Protein AF-A0A355RFW6-F1 (afdb_monomer_lite)

Radius of 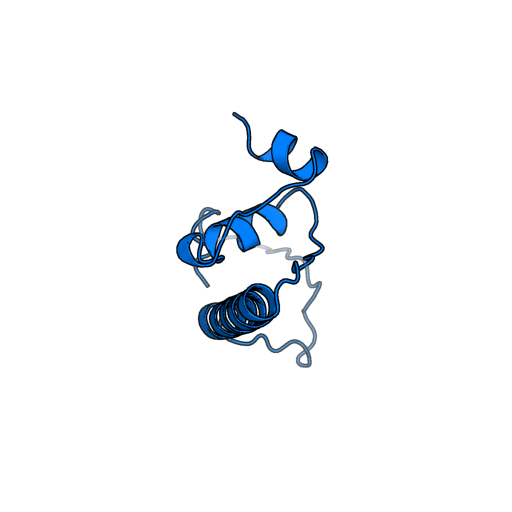gyration: 16.73 Å; chains: 1; bounding box: 34×27×54 Å

Structure (mmCIF, N/CA/C/O backbone):
data_AF-A0A355RFW6-F1
#
_entry.id   AF-A0A355RFW6-F1
#
loop_
_atom_site.group_PDB
_atom_site.id
_atom_site.type_symbol
_atom_site.label_atom_id
_atom_site.label_alt_id
_atom_site.label_comp_id
_atom_site.label_asym_id
_atom_site.label_entity_id
_atom_site.label_seq_id
_atom_site.pdbx_PDB_ins_code
_atom_site.Cartn_x
_atom_site.Cartn_y
_atom_site.Cartn_z
_atom_site.occupancy
_atom_site.B_iso_or_equiv
_atom_site.auth_seq_id
_atom_site.auth_comp_id
_atom_site.auth_asym_id
_atom_site.auth_atom_id
_atom_site.pdbx_PDB_model_num
ATOM 1 N N . GLU A 1 1 ? 3.324 -9.873 -6.135 1.00 80.94 1 GLU A N 1
ATOM 2 C CA . GLU A 1 1 ? 2.041 -10.550 -5.835 1.00 80.94 1 GLU A CA 1
ATOM 3 C C . GLU A 1 1 ? 0.903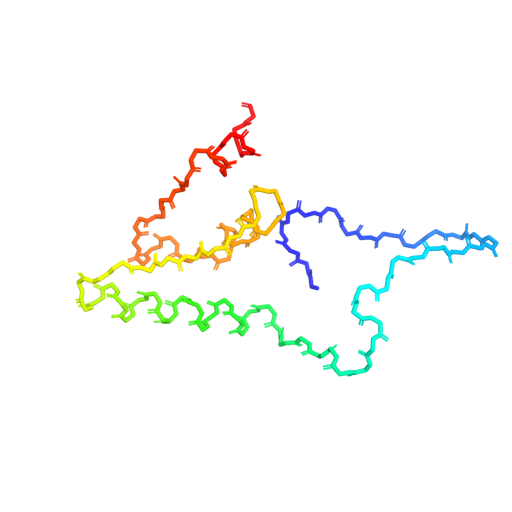 -9.728 -6.414 1.00 80.94 1 GLU A C 1
ATOM 5 O O . GLU A 1 1 ? 1.122 -8.547 -6.663 1.00 80.94 1 GL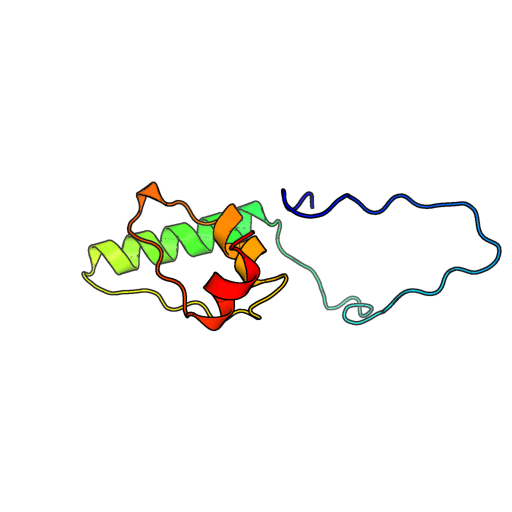U A O 1
ATOM 10 N N . ASN A 1 2 ? -0.258 -10.337 -6.670 1.00 86.00 2 ASN A N 1
ATOM 11 C CA . ASN A 1 2 ? -1.437 -9.598 -7.123 1.00 86.00 2 ASN A CA 1
ATOM 12 C C . ASN A 1 2 ? -1.829 -8.588 -6.039 1.00 86.00 2 ASN A C 1
ATOM 14 O O . ASN A 1 2 ? -2.065 -8.970 -4.892 1.00 86.00 2 ASN A O 1
ATOM 18 N N . ASP A 1 3 ? -1.842 -7.305 -6.392 1.00 83.75 3 ASP A N 1
ATOM 19 C CA . ASP A 1 3 ? -2.103 -6.244 -5.434 1.00 83.75 3 ASP A CA 1
ATOM 20 C C . ASP A 1 3 ? -3.585 -5.898 -5.251 1.00 83.75 3 ASP A C 1
ATOM 22 O O . ASP A 1 3 ? -3.911 -5.130 -4.345 1.00 83.75 3 ASP A O 1
ATOM 26 N N . GLY A 1 4 ? -4.462 -6.494 -6.066 1.00 84.69 4 GLY A N 1
ATOM 27 C CA . GLY A 1 4 ? -5.900 -6.231 -6.091 1.00 84.69 4 GLY A CA 1
ATOM 2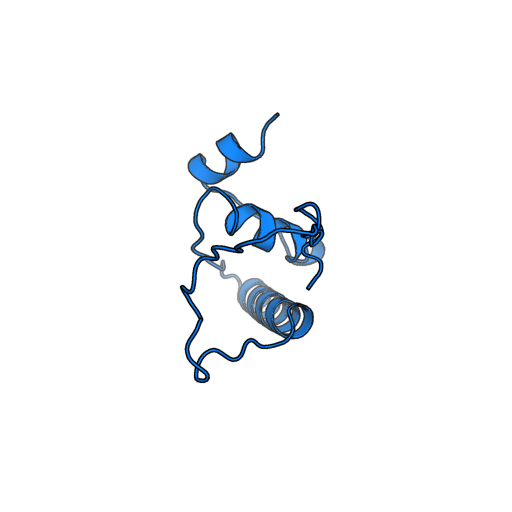8 C C . GLY A 1 4 ? -6.270 -4.869 -6.679 1.00 84.69 4 GLY A C 1
ATOM 29 O O . GLY A 1 4 ? -7.434 -4.486 -6.609 1.00 84.69 4 GLY A O 1
ATOM 30 N N . LEU A 1 5 ? -5.297 -4.137 -7.230 1.00 86.12 5 LEU A N 1
ATOM 31 C CA . LEU A 1 5 ? -5.433 -2.736 -7.628 1.00 86.12 5 LEU A CA 1
ATOM 32 C C . LEU A 1 5 ? -4.997 -2.498 -9.068 1.00 86.12 5 LEU A C 1
ATOM 34 O O . LEU A 1 5 ? -5.693 -1.830 -9.830 1.00 86.12 5 LEU A O 1
ATOM 38 N N . THR A 1 6 ? -3.835 -3.025 -9.434 1.00 87.06 6 THR A N 1
ATOM 39 C CA . THR A 1 6 ? -3.162 -2.722 -10.689 1.00 87.06 6 THR A CA 1
ATOM 40 C C . THR A 1 6 ? -3.293 -3.901 -11.640 1.00 87.06 6 THR A C 1
ATOM 42 O O . THR A 1 6 ? -3.163 -5.061 -11.243 1.00 87.06 6 THR A O 1
ATOM 45 N N . THR A 1 7 ? -3.508 -3.618 -12.925 1.00 91.25 7 THR A N 1
ATOM 46 C CA . THR A 1 7 ? -3.453 -4.654 -13.958 1.00 91.25 7 THR A CA 1
ATOM 47 C C . THR A 1 7 ? -2.071 -5.321 -13.934 1.00 91.25 7 THR A C 1
ATOM 49 O O . THR A 1 7 ? -1.062 -4.607 -13.965 1.00 91.25 7 THR A O 1
ATOM 52 N N . PRO A 1 8 ? -1.992 -6.664 -13.880 1.00 90.62 8 PRO A N 1
ATOM 53 C CA . PRO A 1 8 ? -0.718 -7.367 -13.911 1.00 90.62 8 PRO A CA 1
ATOM 54 C C . PRO A 1 8 ? 0.107 -7.010 -15.149 1.00 90.62 8 PRO A C 1
ATOM 56 O O . PRO A 1 8 ? -0.429 -6.801 -16.235 1.00 90.62 8 PRO A O 1
ATOM 59 N N . PHE A 1 9 ? 1.429 -6.975 -14.988 1.00 90.38 9 PHE A N 1
ATOM 60 C CA . PHE A 1 9 ? 2.334 -6.820 -16.120 1.00 90.38 9 PHE A CA 1
ATOM 61 C C . PHE A 1 9 ? 2.262 -8.047 -17.037 1.00 90.38 9 PHE A C 1
ATOM 63 O O . PHE A 1 9 ? 2.474 -9.176 -16.589 1.00 90.38 9 PHE A O 1
ATOM 70 N N . GLU A 1 10 ? 2.030 -7.809 -18.326 1.00 92.75 10 GLU A N 1
ATOM 71 C CA . GLU A 1 10 ? 2.035 -8.837 -19.364 1.00 92.75 10 GLU A CA 1
ATOM 72 C C . GLU A 1 10 ? 3.271 -8.670 -20.264 1.00 92.75 10 GLU A C 1
ATOM 74 O O . GLU A 1 10 ? 3.404 -7.652 -20.952 1.00 92.75 10 GLU A O 1
ATOM 79 N N . PRO A 1 11 ? 4.207 -9.637 -20.281 1.00 91.69 11 PRO A N 1
ATOM 80 C CA . PRO A 1 11 ? 5.400 -9.535 -21.108 1.00 91.69 11 PRO A CA 1
ATOM 81 C C . PRO A 1 11 ? 5.055 -9.675 -22.596 1.00 91.69 11 PRO A C 1
ATOM 83 O O . PRO A 1 11 ? 4.411 -10.636 -23.017 1.00 91.69 11 PRO A O 1
ATOM 86 N N . LEU A 1 12 ? 5.562 -8.747 -23.410 1.00 94.62 12 LEU A N 1
ATOM 87 C CA . LEU A 1 12 ? 5.428 -8.767 -24.867 1.00 94.62 12 LEU A CA 1
ATOM 88 C C . LEU A 1 12 ? 6.779 -9.008 -25.544 1.00 94.62 12 LEU A C 1
ATOM 90 O O . LEU A 1 12 ? 7.838 -8.625 -25.039 1.00 94.62 12 LEU A O 1
ATOM 94 N N . LYS A 1 13 ? 6.746 -9.617 -26.733 1.00 97.19 13 LYS A N 1
ATOM 95 C CA . LYS A 1 13 ? 7.953 -9.833 -27.536 1.00 97.19 13 LYS A CA 1
ATOM 96 C C . LYS A 1 13 ? 8.532 -8.488 -27.984 1.00 97.19 13 LYS A C 1
ATOM 98 O O . LYS A 1 13 ? 7.856 -7.705 -28.644 1.00 97.19 13 LYS A O 1
ATOM 103 N N . CYS A 1 14 ? 9.805 -8.260 -27.686 1.00 96.75 14 CYS A N 1
ATOM 104 C CA . CYS A 1 14 ? 10.543 -7.061 -28.072 1.00 96.75 14 CYS A CA 1
ATOM 105 C C . CYS A 1 14 ? 12.007 -7.403 -28.393 1.00 96.75 14 CYS A C 1
ATOM 107 O O . CYS A 1 14 ? 12.511 -8.449 -27.989 1.00 96.75 14 CYS A O 1
ATOM 109 N N . HIS A 1 15 ? 12.686 -6.532 -29.146 1.00 98.00 15 HIS A N 1
ATOM 110 C CA . HIS A 1 15 ? 14.124 -6.670 -29.420 1.00 98.00 15 HIS A CA 1
ATOM 111 C C . HIS A 1 15 ? 14.988 -6.181 -28.249 1.00 98.00 15 HIS A C 1
ATOM 113 O O . HIS A 1 15 ? 16.093 -6.674 -28.051 1.00 98.00 15 HIS A O 1
ATOM 119 N N . CYS A 1 16 ? 14.491 -5.204 -27.487 1.00 97.50 16 CYS A N 1
ATOM 120 C CA . CYS A 1 16 ? 15.153 -4.644 -26.316 1.00 97.50 16 CYS A CA 1
ATOM 121 C C . CYS A 1 16 ? 14.098 -4.323 -25.252 1.00 97.50 16 CYS A C 1
ATOM 123 O O . CYS A 1 16 ? 13.037 -3.789 -25.583 1.00 97.50 16 CYS A O 1
ATOM 125 N N . PHE A 1 17 ? 14.400 -4.649 -23.996 1.00 95.44 17 PHE A N 1
ATOM 126 C CA . PHE A 1 17 ? 13.554 -4.395 -22.835 1.00 95.44 17 PHE A CA 1
ATOM 127 C C . PHE A 1 17 ? 14.318 -3.517 -21.845 1.00 95.44 17 PHE A C 1
ATOM 129 O O . PHE A 1 17 ? 15.411 -3.875 -21.411 1.00 95.44 17 PHE A O 1
ATOM 136 N N . ILE A 1 18 ? 13.744 -2.364 -21.509 1.00 95.19 18 ILE A N 1
ATOM 137 C CA . ILE A 1 18 ? 14.298 -1.419 -20.538 1.00 95.19 18 ILE A CA 1
ATOM 138 C C . ILE A 1 18 ? 13.391 -1.462 -19.312 1.00 95.19 18 ILE A C 1
ATOM 140 O O . ILE A 1 18 ? 12.198 -1.186 -19.426 1.00 95.19 18 ILE A O 1
ATOM 144 N N . SER A 1 19 ? 13.952 -1.793 -18.152 1.00 94.69 19 SER A N 1
ATOM 145 C CA . SER A 1 19 ? 13.244 -1.771 -16.874 1.00 94.69 19 SER A CA 1
ATOM 146 C C . SER A 1 19 ? 13.930 -0.832 -15.894 1.00 94.69 19 SER A C 1
ATOM 148 O O . SER A 1 19 ? 15.136 -0.594 -15.970 1.00 94.69 19 SER A O 1
ATOM 150 N N . GLU A 1 20 ? 13.164 -0.333 -14.931 1.00 96.88 20 GLU A N 1
ATOM 151 C CA . GLU A 1 20 ? 13.756 0.239 -13.728 1.00 96.88 20 GLU A CA 1
ATOM 152 C C . GLU A 1 20 ? 14.452 -0.853 -12.891 1.00 96.88 20 GLU A C 1
ATOM 154 O O . GLU A 1 20 ? 14.253 -2.054 -13.107 1.00 96.88 20 GLU A O 1
ATOM 159 N N . CYS A 1 21 ? 15.313 -0.446 -11.961 1.00 96.50 21 CYS A N 1
ATOM 160 C CA . CYS A 1 21 ? 16.087 -1.357 -11.119 1.00 96.50 21 CYS A CA 1
ATOM 161 C C . CYS A 1 21 ? 16.203 -0.858 -9.674 1.00 96.50 21 CYS A C 1
ATOM 163 O O . CYS A 1 21 ? 17.206 -1.131 -9.010 1.00 96.50 21 CYS A O 1
ATOM 165 N N . THR A 1 22 ? 15.177 -0.160 -9.163 1.00 96.00 22 THR A N 1
ATOM 166 C CA . THR A 1 22 ? 15.169 0.412 -7.800 1.00 96.00 22 THR A CA 1
ATOM 167 C C . THR A 1 22 ? 15.576 -0.618 -6.744 1.00 96.00 22 THR A C 1
ATOM 169 O O . THR A 1 22 ? 16.290 -0.290 -5.799 1.00 96.00 22 THR A O 1
ATOM 172 N N . PHE A 1 23 ? 15.189 -1.882 -6.945 1.00 95.81 23 PHE A N 1
ATOM 173 C CA . PHE A 1 23 ? 15.512 -3.007 -6.064 1.00 95.81 23 PHE A CA 1
ATOM 174 C C . PHE A 1 23 ? 16.349 -4.103 -6.745 1.00 95.81 23 PHE A C 1
ATOM 176 O O . PHE A 1 23 ? 16.219 -5.276 -6.417 1.00 95.81 23 PHE A O 1
ATOM 183 N N . GLY A 1 24 ? 17.217 -3.747 -7.698 1.00 95.38 24 GLY A N 1
ATOM 184 C CA . GLY A 1 24 ? 17.999 -4.717 -8.481 1.00 95.38 24 GLY A CA 1
ATOM 185 C C . GLY A 1 24 ? 19.112 -5.456 -7.720 1.00 95.38 24 GLY A C 1
ATOM 186 O O . GLY A 1 24 ? 19.727 -6.363 -8.276 1.00 95.38 24 GLY A O 1
ATOM 187 N N . LEU A 1 25 ? 19.403 -5.083 -6.467 1.00 96.44 25 LEU A N 1
ATOM 188 C CA . LEU A 1 25 ? 20.428 -5.742 -5.650 1.00 96.44 25 LEU A CA 1
ATOM 189 C C . LEU A 1 25 ? 19.868 -6.988 -4.932 1.00 96.44 25 LEU A C 1
ATOM 191 O O . LEU A 1 25 ? 18.776 -6.908 -4.369 1.00 96.44 25 LEU A O 1
ATOM 195 N N . PRO A 1 26 ? 20.635 -8.096 -4.810 1.00 95.06 26 PRO A N 1
ATOM 196 C CA . PRO A 1 26 ? 20.180 -9.327 -4.141 1.00 95.06 26 PRO A CA 1
ATOM 197 C C . PRO A 1 26 ? 19.778 -9.175 -2.667 1.00 95.06 26 PRO A C 1
ATOM 199 O O . PRO A 1 26 ? 19.119 -10.053 -2.113 1.00 95.06 26 PRO A O 1
ATOM 202 N N . ALA A 1 27 ? 20.189 -8.080 -2.023 1.00 95.81 27 ALA A N 1
ATOM 203 C CA . ALA A 1 27 ? 19.835 -7.769 -0.642 1.00 95.81 27 ALA A CA 1
ATOM 204 C C . ALA A 1 27 ? 18.341 -7.439 -0.461 1.00 95.81 27 ALA A C 1
ATOM 206 O O . ALA A 1 27 ? 17.830 -7.525 0.654 1.00 95.81 27 ALA A O 1
ATOM 207 N N . PHE A 1 28 ? 17.632 -7.068 -1.531 1.00 95.44 28 PHE A N 1
ATOM 208 C CA . PHE A 1 28 ? 16.209 -6.750 -1.467 1.00 95.44 28 PHE A CA 1
ATOM 209 C C . PHE A 1 28 ? 15.363 -8.016 -1.604 1.00 95.44 28 PHE A C 1
ATOM 211 O O . PHE A 1 28 ? 14.948 -8.395 -2.697 1.00 95.44 28 PHE A O 1
ATOM 218 N N . GLN A 1 29 ? 15.095 -8.661 -0.470 1.00 93.94 29 GLN A N 1
ATOM 219 C CA . GLN A 1 29 ? 14.145 -9.768 -0.378 1.00 93.94 29 GLN A CA 1
ATOM 220 C C . GLN A 1 29 ? 12.911 -9.340 0.409 1.00 93.94 29 GLN A C 1
ATOM 222 O O . GLN A 1 29 ? 13.008 -8.909 1.558 1.00 93.94 29 GLN A O 1
ATOM 227 N N . TRP A 1 30 ? 11.747 -9.452 -0.223 1.00 93.38 30 TRP A N 1
ATOM 228 C CA . TRP A 1 30 ? 10.477 -9.034 0.357 1.00 93.38 30 TRP A CA 1
ATOM 229 C C . TRP A 1 30 ? 9.774 -10.212 1.017 1.00 93.38 30 TRP A C 1
ATOM 231 O O . TRP A 1 30 ? 9.744 -11.316 0.474 1.00 93.38 30 TRP A O 1
ATOM 241 N N . GLN A 1 31 ? 9.192 -9.962 2.188 1.00 96.50 31 GLN A N 1
ATOM 242 C CA . GLN A 1 31 ? 8.254 -10.901 2.789 1.00 96.50 31 GLN A CA 1
ATOM 243 C C . GLN A 1 31 ? 6.992 -11.001 1.922 1.00 96.50 31 GLN A C 1
ATOM 245 O O . GLN A 1 31 ? 6.631 -10.006 1.282 1.00 96.50 31 GLN A O 1
ATOM 250 N N . PRO A 1 32 ? 6.301 -12.155 1.934 1.00 95.88 32 PRO A N 1
ATOM 251 C CA . PRO A 1 32 ? 4.994 -12.278 1.311 1.00 95.88 32 PRO A CA 1
ATOM 252 C C . PRO A 1 32 ? 4.036 -11.182 1.784 1.00 95.88 32 PRO A C 1
ATOM 254 O O . PRO A 1 32 ? 4.028 -10.815 2.965 1.00 95.88 32 PRO A O 1
ATOM 257 N N . GLN A 1 33 ? 3.220 -10.654 0.877 1.00 94.56 33 GLN A N 1
ATOM 258 C CA . GLN A 1 33 ? 2.302 -9.549 1.166 1.00 94.56 33 GLN A CA 1
ATOM 259 C C . GLN A 1 33 ? 1.358 -9.860 2.330 1.00 94.56 33 GLN A C 1
ATOM 261 O O . GLN A 1 33 ? 1.137 -8.999 3.181 1.00 94.56 33 GLN A O 1
ATOM 266 N N . ASN A 1 34 ? 0.787 -11.067 2.355 1.00 94.94 34 ASN A N 1
ATOM 267 C CA . ASN A 1 34 ? -0.130 -11.494 3.411 1.00 94.94 34 ASN A CA 1
ATOM 268 C C . ASN A 1 34 ? 0.548 -11.438 4.785 1.00 94.94 34 ASN A C 1
ATOM 270 O O . ASN A 1 34 ? 0.005 -10.829 5.696 1.00 94.94 34 ASN A O 1
ATOM 274 N N . THR A 1 35 ? 1.783 -11.929 4.895 1.00 97.81 35 THR A N 1
ATOM 275 C CA . THR A 1 35 ? 2.575 -11.857 6.127 1.00 97.81 35 THR A CA 1
ATOM 276 C C . THR A 1 35 ? 2.741 -10.419 6.619 1.00 97.81 35 THR A C 1
ATOM 278 O O . THR A 1 35 ? 2.635 -10.157 7.815 1.00 97.81 35 THR A O 1
ATOM 281 N N . VAL A 1 36 ? 2.993 -9.468 5.713 1.00 97.25 36 VAL A N 1
ATOM 282 C CA . VAL A 1 36 ? 3.152 -8.051 6.076 1.00 97.25 36 VAL A CA 1
ATOM 283 C C . VAL A 1 36 ? 1.831 -7.451 6.565 1.00 97.25 36 VAL A C 1
ATOM 285 O O . VAL A 1 36 ? 1.818 -6.767 7.587 1.00 97.25 36 VAL A O 1
ATOM 288 N N . PHE A 1 37 ? 0.715 -7.711 5.879 1.00 97.31 37 PHE A N 1
ATOM 289 C CA . PHE A 1 37 ? -0.589 -7.188 6.300 1.00 97.31 37 PHE A CA 1
ATOM 290 C C . PHE A 1 37 ? -1.105 -7.837 7.582 1.00 97.31 37 PHE A C 1
ATOM 292 O O . PHE A 1 37 ? -1.646 -7.125 8.424 1.00 97.31 37 PHE A O 1
ATOM 299 N N . ASP A 1 38 ? -0.864 -9.130 7.792 1.00 98.31 38 ASP A N 1
ATOM 300 C CA . ASP A 1 38 ? -1.191 -9.810 9.047 1.00 98.31 38 ASP A CA 1
ATOM 301 C C . ASP A 1 38 ? -0.460 -9.152 10.226 1.00 98.31 38 ASP A C 1
ATOM 303 O O . ASP A 1 38 ? -1.059 -8.885 11.267 1.00 98.31 38 ASP A O 1
ATOM 307 N N . GLN A 1 39 ? 0.819 -8.800 10.048 1.00 98.50 39 GLN A N 1
ATOM 308 C CA . GLN A 1 39 ? 1.596 -8.080 11.062 1.00 98.50 39 GLN A CA 1
ATOM 309 C C . GLN A 1 39 ? 1.070 -6.661 11.310 1.00 98.50 39 GLN A C 1
ATOM 311 O O . GLN A 1 39 ? 0.953 -6.249 12.466 1.00 98.50 39 GLN A O 1
ATOM 316 N N . ILE A 1 40 ? 0.733 -5.915 10.251 1.00 98.31 40 ILE A N 1
ATOM 317 C CA . ILE A 1 40 ? 0.164 -4.562 10.369 1.00 98.31 40 ILE A CA 1
ATOM 318 C C . ILE A 1 40 ? -1.183 -4.606 11.100 1.00 98.31 40 ILE A C 1
ATOM 320 O O . ILE A 1 40 ? -1.392 -3.832 12.034 1.00 98.31 40 ILE A O 1
ATOM 324 N N . ASN A 1 41 ? -2.077 -5.516 10.710 1.00 98.50 41 ASN A N 1
ATOM 325 C CA . ASN A 1 41 ? -3.410 -5.650 11.294 1.00 98.50 41 ASN A CA 1
ATOM 326 C C . ASN A 1 41 ? -3.337 -6.135 12.749 1.00 98.50 41 ASN A C 1
ATOM 328 O O . ASN A 1 41 ? -4.031 -5.591 13.606 1.00 98.50 41 ASN A O 1
ATOM 332 N N . ALA A 1 42 ? -2.439 -7.072 13.074 1.00 98.62 42 ALA A N 1
ATOM 333 C CA . ALA A 1 42 ? -2.201 -7.485 14.457 1.00 98.62 42 ALA A CA 1
ATOM 334 C C . ALA A 1 42 ? -1.694 -6.319 15.322 1.00 98.62 42 ALA A C 1
ATOM 336 O O . ALA A 1 42 ? -2.212 -6.077 16.414 1.00 98.62 42 ALA A O 1
ATOM 337 N N . TRP A 1 43 ? -0.722 -5.551 14.821 1.00 98.56 43 TRP A N 1
ATOM 338 C CA . TRP A 1 43 ? -0.226 -4.356 15.505 1.00 98.56 43 TRP A CA 1
ATOM 339 C C . TRP A 1 43 ? -1.325 -3.303 15.707 1.00 98.56 43 TRP A C 1
ATOM 341 O O . TRP A 1 43 ? -1.429 -2.717 16.792 1.00 98.56 43 TRP A O 1
ATOM 351 N N . TRP A 1 44 ? -2.169 -3.083 14.697 1.00 98.56 44 TRP A N 1
ATOM 352 C CA . TRP A 1 44 ? -3.285 -2.148 14.788 1.00 98.56 44 TRP A CA 1
ATOM 353 C C . TRP A 1 44 ? -4.324 -2.595 15.816 1.00 98.56 44 TRP A C 1
ATOM 355 O O . TRP A 1 44 ? -4.710 -1.794 16.669 1.00 98.56 44 TRP A O 1
ATOM 365 N N . ALA A 1 45 ? -4.706 -3.873 15.816 1.00 98.44 45 ALA A N 1
ATOM 366 C CA . ALA A 1 45 ? -5.660 -4.422 16.774 1.00 98.44 45 ALA A CA 1
ATOM 367 C C . ALA A 1 45 ? -5.186 -4.264 18.228 1.00 98.44 45 ALA A C 1
ATOM 369 O O . ALA A 1 45 ? -5.954 -3.824 19.084 1.00 98.44 45 ALA A O 1
ATOM 370 N N . GLU A 1 46 ? -3.916 -4.558 18.519 1.00 98.56 46 GLU A N 1
ATOM 371 C CA . GLU A 1 46 ? -3.362 -4.374 19.868 1.00 98.56 46 GLU A CA 1
ATOM 372 C C . GLU A 1 46 ? -3.275 -2.895 20.267 1.00 98.56 46 GLU A C 1
ATOM 374 O O . GLU A 1 46 ? -3.576 -2.523 21.404 1.00 98.56 46 GLU A O 1
ATOM 379 N N . THR A 1 47 ? -2.940 -2.019 19.319 1.00 98.25 47 THR A N 1
ATOM 380 C CA . THR A 1 47 ? -2.904 -0.570 19.559 1.00 98.25 47 THR A CA 1
ATOM 381 C C . THR A 1 47 ? -4.303 -0.019 19.852 1.00 98.25 47 THR A C 1
ATOM 383 O O . THR A 1 47 ? -4.467 0.774 20.785 1.00 98.25 47 THR A O 1
ATOM 386 N N . ALA A 1 48 ? -5.318 -0.489 19.123 1.00 97.12 48 ALA A N 1
ATOM 387 C CA . ALA A 1 48 ? -6.715 -0.128 19.339 1.00 97.12 48 ALA A CA 1
ATOM 388 C C . ALA A 1 48 ? -7.225 -0.607 20.710 1.00 97.12 48 ALA A C 1
ATOM 390 O O . ALA A 1 48 ? -7.833 0.177 21.440 1.00 97.12 48 ALA A O 1
ATOM 391 N N . LYS A 1 49 ? -6.905 -1.846 21.121 1.00 97.56 49 LYS A N 1
ATOM 392 C CA . LYS A 1 49 ? -7.216 -2.367 22.472 1.00 97.56 49 LYS A CA 1
ATOM 393 C C . LYS A 1 49 ? -6.593 -1.523 23.584 1.00 97.56 49 LYS A C 1
ATOM 395 O O . LYS A 1 49 ? -7.189 -1.371 24.647 1.00 97.56 49 LYS A O 1
ATOM 400 N N . ALA A 1 50 ? -5.419 -0.944 23.338 1.00 98.00 50 ALA A N 1
ATOM 401 C CA . ALA A 1 50 ? -4.750 -0.032 24.262 1.00 98.00 50 ALA A CA 1
ATOM 402 C C . ALA A 1 50 ? -5.311 1.408 24.241 1.00 98.00 50 ALA A C 1
ATOM 404 O O . ALA A 1 50 ? -4.739 2.288 24.889 1.00 98.00 50 ALA A O 1
ATOM 405 N N . GLY A 1 51 ? -6.391 1.674 23.495 1.00 97.19 51 GLY A N 1
ATOM 406 C CA . GLY A 1 51 ? -7.011 2.998 23.382 1.00 97.19 51 GLY A CA 1
ATOM 407 C C . GLY A 1 51 ? -6.172 4.008 22.595 1.00 97.19 51 GLY A C 1
ATOM 408 O O . GLY A 1 51 ? -6.274 5.211 22.834 1.00 97.19 51 GLY A O 1
ATOM 409 N N . LYS A 1 52 ? -5.303 3.535 21.693 1.00 97.38 52 LYS A N 1
ATOM 410 C CA . LYS A 1 52 ? -4.392 4.364 20.892 1.00 97.38 52 LYS A CA 1
ATOM 411 C C . LYS A 1 52 ? -4.708 4.259 19.400 1.00 97.38 52 LYS A C 1
ATOM 413 O O . LYS A 1 52 ? -5.387 3.342 18.950 1.00 97.38 52 LYS A O 1
ATOM 418 N N . CYS A 1 53 ? -4.173 5.205 18.631 1.00 95.56 53 CYS A N 1
ATOM 419 C CA . CYS A 1 53 ? -4.277 5.241 17.175 1.00 95.56 53 CYS A CA 1
ATOM 420 C C . CYS A 1 53 ? -2.940 4.855 16.520 1.00 95.56 53 CYS A C 1
ATOM 422 O O . CYS A 1 53 ? -1.874 5.226 17.018 1.00 95.56 53 CYS A O 1
ATOM 424 N N . CYS A 1 54 ? -3.007 4.142 15.395 1.00 97.38 54 CYS A N 1
ATOM 425 C CA . CYS A 1 54 ? -1.869 3.869 14.521 1.00 97.38 54 CYS A CA 1
ATOM 426 C C . CYS A 1 54 ? -1.740 4.958 13.453 1.00 97.38 54 CYS A C 1
ATOM 428 O O . CYS A 1 54 ? -2.737 5.410 12.896 1.00 97.38 54 CYS A O 1
ATOM 430 N N . LEU A 1 55 ? -0.505 5.325 13.109 1.00 96.75 55 LEU A N 1
ATOM 431 C CA . LEU A 1 55 ? -0.220 6.215 11.986 1.00 96.75 55 LEU A CA 1
ATOM 432 C C . LEU A 1 55 ? 0.661 5.488 10.968 1.00 96.75 55 LEU A C 1
ATOM 434 O O . LEU A 1 55 ? 1.771 5.072 11.296 1.00 96.75 55 LEU A O 1
ATOM 438 N N . LEU A 1 56 ? 0.173 5.358 9.735 1.00 96.38 56 LEU A N 1
ATOM 439 C CA . LEU A 1 56 ? 0.919 4.808 8.604 1.00 96.38 56 LEU A CA 1
ATOM 440 C C . LEU A 1 56 ? 1.232 5.923 7.602 1.00 96.38 56 LEU A C 1
ATOM 442 O O . LEU A 1 56 ? 0.339 6.634 7.148 1.00 96.38 56 LEU A O 1
ATOM 446 N N . GLY A 1 57 ? 2.510 6.065 7.252 1.00 95.75 57 GLY A N 1
ATOM 447 C CA . GLY A 1 57 ? 2.963 6.993 6.218 1.00 95.75 57 GLY A CA 1
ATOM 448 C C . GLY A 1 57 ? 3.036 6.313 4.852 1.00 95.75 57 GLY A C 1
ATOM 449 O O . GLY A 1 57 ? 3.686 5.278 4.707 1.00 95.75 57 GLY A O 1
ATOM 450 N N . ALA A 1 58 ? 2.413 6.911 3.838 1.00 94.88 58 ALA A N 1
ATOM 451 C CA . ALA A 1 58 ? 2.454 6.430 2.460 1.00 94.88 58 ALA A CA 1
ATOM 452 C C . ALA A 1 58 ? 2.406 7.593 1.462 1.00 94.88 58 ALA A C 1
ATOM 454 O O . ALA A 1 58 ? 1.892 8.668 1.767 1.00 94.88 58 ALA A O 1
ATOM 455 N N . TYR A 1 59 ? 2.918 7.362 0.251 1.00 92.81 59 TYR A N 1
ATOM 456 C CA . TYR A 1 59 ? 2.661 8.262 -0.872 1.00 92.81 59 TYR A CA 1
ATOM 457 C C . TYR A 1 59 ? 1.167 8.238 -1.215 1.00 92.81 59 TYR A C 1
ATOM 459 O O . TYR A 1 59 ? 0.563 7.164 -1.212 1.00 92.81 59 TYR A O 1
ATOM 467 N N . GLY A 1 60 ? 0.596 9.408 -1.530 1.00 90.38 60 GLY A N 1
ATOM 468 C CA . GLY A 1 60 ? -0.842 9.561 -1.804 1.00 90.38 60 GLY A CA 1
ATOM 469 C C . GLY A 1 60 ? -1.350 8.750 -3.005 1.00 90.38 60 GLY A C 1
ATOM 470 O O . GLY A 1 60 ? -2.518 8.374 -3.033 1.00 90.38 60 GLY A O 1
ATOM 471 N N . LEU A 1 61 ? -0.457 8.415 -3.945 1.00 89.38 61 LEU A N 1
ATOM 472 C CA . LEU A 1 61 ? -0.716 7.511 -5.064 1.00 89.38 61 LEU A CA 1
ATOM 473 C C . LEU A 1 61 ? 0.163 6.252 -4.964 1.00 89.38 61 LEU A C 1
ATOM 475 O O . LEU A 1 61 ? 1.352 6.318 -4.639 1.00 89.38 61 LEU A O 1
ATOM 479 N N . GLY A 1 62 ? -0.427 5.095 -5.255 1.00 90.62 62 GLY A N 1
ATOM 480 C CA . GLY A 1 62 ? 0.202 3.777 -5.218 1.00 90.62 62 GLY A CA 1
ATOM 481 C C . GLY A 1 62 ? 0.184 3.157 -3.821 1.00 90.62 62 GLY A C 1
ATOM 482 O O 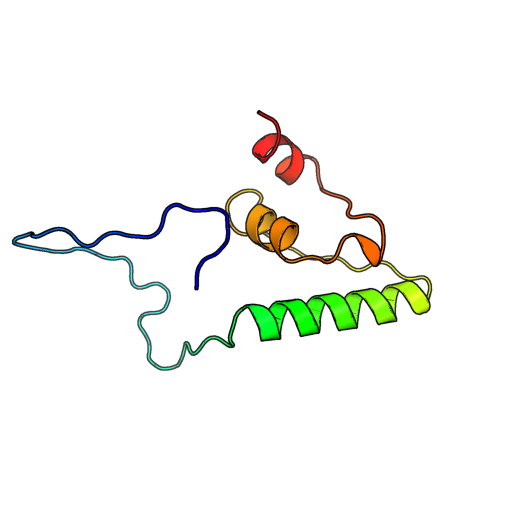. GLY A 1 62 ? -0.602 2.251 -3.544 1.00 90.62 62 GLY A O 1
ATOM 483 N N . LYS A 1 63 ? 1.058 3.626 -2.916 1.00 92.62 63 LYS A N 1
ATOM 484 C CA . LYS A 1 63 ? 1.220 3.001 -1.586 1.00 92.62 63 LYS A CA 1
ATOM 485 C C . LYS A 1 63 ? -0.009 3.171 -0.691 1.00 92.62 63 LYS A C 1
ATOM 487 O O . LYS A 1 63 ? -0.315 2.260 0.071 1.00 92.62 63 LYS A O 1
ATOM 492 N N . ALA A 1 64 ? -0.702 4.307 -0.765 1.00 94.31 64 ALA A N 1
ATOM 493 C CA . ALA A 1 64 ? -1.894 4.531 0.046 1.00 94.31 64 ALA A CA 1
ATOM 494 C C . ALA A 1 64 ? -3.037 3.577 -0.338 1.00 94.31 64 ALA A C 1
ATOM 496 O O . ALA A 1 64 ? -3.578 2.903 0.532 1.00 94.31 64 ALA A O 1
ATOM 497 N N . GLN A 1 65 ? -3.339 3.445 -1.632 1.00 92.81 65 GLN A N 1
ATOM 498 C CA . GLN A 1 65 ? -4.337 2.506 -2.163 1.00 92.81 65 GLN A CA 1
ATOM 499 C C . GLN A 1 65 ? -3.994 1.077 -1.751 1.00 92.81 65 GLN A C 1
ATOM 501 O O . GLN A 1 65 ? -4.844 0.328 -1.275 1.00 92.81 65 GLN A O 1
ATOM 506 N N . ARG A 1 66 ? -2.707 0.731 -1.854 1.00 93.75 66 ARG A N 1
ATOM 507 C CA . ARG A 1 66 ? -2.198 -0.574 -1.453 1.00 93.75 66 ARG A CA 1
ATOM 508 C C . ARG A 1 66 ? -2.486 -0.902 0.007 1.00 93.75 66 ARG A C 1
ATOM 510 O O . ARG A 1 66 ? -2.900 -2.020 0.291 1.00 93.75 66 ARG A O 1
ATOM 517 N N . LEU A 1 67 ? -2.270 0.056 0.910 1.00 94.62 67 LEU A N 1
ATOM 518 C CA . LEU A 1 67 ? -2.615 -0.100 2.321 1.00 94.62 67 LEU A CA 1
ATOM 519 C C . LEU A 1 67 ? -4.127 -0.249 2.505 1.00 94.62 67 LEU A C 1
ATOM 521 O O . LEU A 1 67 ? -4.553 -1.179 3.178 1.00 94.62 67 LEU A O 1
ATOM 525 N N . LEU A 1 68 ? -4.929 0.611 1.871 1.00 93.44 68 LEU A N 1
ATOM 526 C CA . LEU A 1 68 ? -6.391 0.577 1.984 1.00 93.44 68 LEU A CA 1
ATOM 527 C C . LEU A 1 68 ? -6.988 -0.780 1.578 1.00 93.44 68 LEU A C 1
ATOM 529 O O . LEU A 1 68 ? -7.926 -1.235 2.222 1.00 93.44 68 LEU A O 1
ATOM 533 N N . CYS A 1 69 ? -6.425 -1.458 0.574 1.00 92.38 69 CYS A N 1
ATOM 534 C CA . CYS A 1 69 ? -6.880 -2.793 0.169 1.00 92.38 69 CYS A CA 1
ATOM 535 C C . CYS A 1 69 ? -6.482 -3.932 1.118 1.00 92.38 69 CYS A C 1
ATOM 537 O O . CYS A 1 69 ? -7.093 -4.994 1.053 1.00 92.38 69 CYS A O 1
ATOM 539 N N . GLY A 1 70 ? -5.442 -3.761 1.939 1.00 93.94 70 GLY A N 1
ATOM 540 C CA . GLY A 1 70 ? -4.937 -4.820 2.822 1.00 93.94 70 GLY A CA 1
ATOM 541 C C . GLY A 1 70 ? -5.253 -4.630 4.309 1.00 93.94 70 GLY A C 1
ATOM 542 O O . GLY A 1 70 ? -5.031 -5.548 5.099 1.00 93.94 70 GLY A O 1
ATOM 543 N N . LEU A 1 71 ? -5.749 -3.456 4.707 1.00 95.75 71 LEU A N 1
ATOM 544 C CA . LEU A 1 71 ? -6.184 -3.195 6.078 1.00 95.75 71 LEU A CA 1
ATOM 545 C C . LEU A 1 71 ? -7.546 -3.841 6.358 1.00 95.75 71 LEU A C 1
ATOM 547 O O . LEU A 1 71 ? -8.484 -3.715 5.573 1.00 95.75 71 LEU A O 1
ATOM 551 N N . ASP A 1 72 ? -7.667 -4.486 7.517 1.00 96.56 72 ASP A N 1
ATOM 552 C CA . ASP A 1 72 ? -8.930 -5.054 7.984 1.00 96.56 72 ASP A CA 1
ATOM 553 C C . ASP A 1 72 ? -9.789 -3.976 8.662 1.00 96.56 72 ASP A C 1
ATOM 555 O O . ASP A 1 72 ? -9.627 -3.657 9.841 1.00 96.56 72 ASP A O 1
ATOM 559 N N . ALA A 1 73 ? -10.736 -3.419 7.908 1.00 96.00 73 ALA A N 1
ATOM 560 C CA . ALA A 1 73 ? -11.633 -2.365 8.378 1.00 96.00 73 ALA A CA 1
ATOM 561 C C . ALA A 1 73 ? -12.565 -2.791 9.532 1.00 96.00 73 ALA A C 1
ATOM 563 O O . ALA A 1 73 ? -13.242 -1.939 10.110 1.00 96.00 73 ALA A O 1
ATOM 564 N N . THR A 1 74 ? -12.614 -4.078 9.899 1.00 97.25 74 THR A N 1
ATOM 565 C CA . THR A 1 74 ? -13.374 -4.534 11.074 1.00 97.25 74 THR A CA 1
ATOM 566 C C . THR A 1 74 ? -12.674 -4.214 12.397 1.00 97.25 74 THR A C 1
ATOM 568 O O . THR A 1 74 ? -13.334 -4.168 13.436 1.00 97.25 74 THR A O 1
ATOM 571 N N . ILE A 1 75 ? -11.365 -3.928 12.373 1.00 97.56 75 ILE A N 1
ATOM 572 C CA . ILE A 1 75 ? -10.579 -3.566 13.564 1.00 97.56 75 ILE A CA 1
ATOM 573 C C . ILE A 1 75 ? -10.976 -2.180 14.091 1.00 97.56 75 ILE A C 1
ATOM 575 O O . ILE A 1 75 ? -11.000 -1.951 15.302 1.00 97.56 75 ILE A O 1
ATOM 579 N N . GLY A 1 76 ? -11.289 -1.246 13.194 1.00 95.94 76 GLY A N 1
ATOM 580 C CA . GLY A 1 76 ? -11.658 0.118 13.551 1.00 95.94 76 GLY A CA 1
ATOM 581 C C . GLY A 1 76 ? -11.743 1.053 12.343 1.00 95.94 76 GLY A C 1
ATOM 582 O O . GLY A 1 76 ? -11.528 0.634 11.206 1.00 95.94 76 GLY A O 1
ATOM 583 N N . PRO A 1 77 ? -12.048 2.342 12.569 1.00 95.69 77 PRO A N 1
ATOM 584 C CA . PRO A 1 77 ? -12.142 3.312 11.487 1.00 95.69 77 PRO A CA 1
ATOM 585 C C . PRO A 1 77 ? -10.770 3.583 10.859 1.00 95.69 77 PRO A C 1
ATOM 587 O O . PRO A 1 77 ? -9.776 3.774 11.561 1.00 95.69 77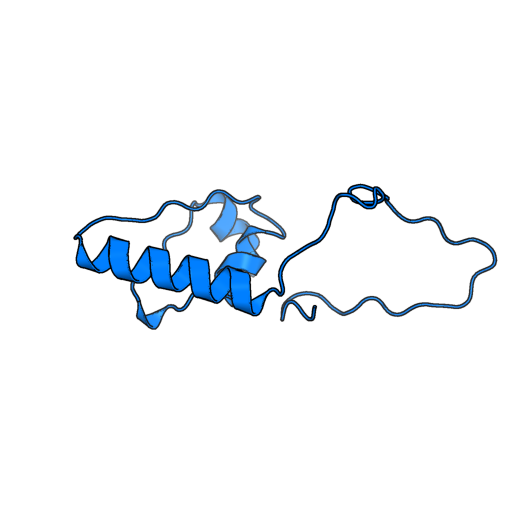 PRO A O 1
ATOM 590 N N . ILE A 1 78 ? -10.742 3.673 9.529 1.00 95.81 78 ILE A N 1
ATOM 591 C CA . ILE A 1 78 ? -9.573 4.100 8.757 1.00 95.81 78 ILE A CA 1
ATOM 592 C C . ILE A 1 78 ? -9.774 5.567 8.383 1.00 95.81 78 ILE A C 1
ATOM 594 O O . ILE A 1 78 ? -10.758 5.918 7.736 1.00 95.81 78 ILE A O 1
ATOM 598 N N . LEU A 1 79 ? -8.844 6.425 8.800 1.00 94.75 79 LEU A N 1
ATOM 599 C CA . LEU A 1 79 ? -8.865 7.853 8.494 1.00 94.75 79 LEU A CA 1
ATOM 600 C C . LEU A 1 79 ? -7.756 8.184 7.494 1.00 94.75 79 LEU A C 1
ATOM 602 O O . LEU A 1 79 ? -6.618 7.737 7.645 1.00 94.75 79 LEU A O 1
ATOM 606 N N . THR A 1 80 ? -8.079 8.992 6.489 1.00 94.38 80 THR A N 1
ATOM 607 C CA . THR A 1 80 ? -7.153 9.427 5.440 1.00 94.38 80 THR A CA 1
ATOM 608 C C . THR A 1 80 ? -6.868 10.923 5.556 1.00 94.38 80 THR A C 1
ATOM 610 O O . THR A 1 80 ? -7.710 11.724 5.957 1.00 94.38 80 THR A O 1
ATOM 613 N N . HIS A 1 81 ? -5.647 11.324 5.195 1.00 92.06 81 HIS A N 1
ATOM 614 C CA . HIS A 1 81 ? -5.352 12.731 4.932 1.00 92.06 81 HIS A CA 1
ATOM 615 C C . HIS A 1 81 ? -5.974 13.144 3.587 1.00 92.06 81 HIS A C 1
ATOM 617 O O . HIS A 1 81 ? -6.059 12.323 2.671 1.00 92.06 81 HIS A O 1
ATOM 623 N N . SER A 1 82 ? -6.333 14.421 3.421 1.00 87.75 82 SER A N 1
ATOM 624 C CA . SER A 1 82 ? -6.980 14.936 2.199 1.00 87.75 82 SER A CA 1
ATOM 625 C C . SER A 1 82 ? -6.190 14.651 0.916 1.00 87.75 82 SER A C 1
ATOM 627 O O . SER A 1 82 ? -6.774 14.379 -0.127 1.00 87.75 82 SER A O 1
ATOM 629 N N . ALA A 1 83 ? -4.857 14.646 1.001 1.00 84.38 83 ALA A N 1
ATOM 630 C CA . ALA A 1 83 ? -3.975 14.290 -0.114 1.00 84.38 83 ALA A CA 1
ATOM 631 C C . ALA A 1 83 ? -4.177 12.847 -0.620 1.00 84.38 83 ALA A C 1
ATOM 633 O O . ALA A 1 83 ? -4.011 12.580 -1.808 1.00 84.38 83 ALA A O 1
ATOM 634 N N . THR A 1 84 ? -4.536 11.920 0.269 1.00 89.00 84 THR A N 1
ATOM 635 C CA . THR A 1 84 ? -4.882 10.542 -0.097 1.00 89.00 84 THR A CA 1
ATOM 636 C C . THR A 1 84 ? -6.308 10.478 -0.631 1.00 89.00 84 THR A C 1
ATOM 638 O O . THR A 1 84 ? -6.552 9.834 -1.645 1.00 89.00 84 THR A O 1
ATOM 641 N N . GLU A 1 85 ? -7.240 11.180 0.015 1.00 88.19 85 GLU A N 1
ATOM 642 C CA . GLU A 1 85 ? -8.657 11.211 -0.362 1.00 88.19 85 GLU A CA 1
ATOM 643 C C . GLU A 1 85 ? -8.866 11.683 -1.810 1.00 88.19 85 GLU A C 1
ATOM 645 O O . GLU A 1 85 ? -9.522 11.006 -2.597 1.00 88.19 85 GLU A O 1
ATOM 650 N N . ALA A 1 86 ? -8.211 12.782 -2.197 1.00 83.50 86 ALA A N 1
ATOM 651 C CA . ALA A 1 86 ? -8.321 13.364 -3.536 1.00 83.50 86 ALA A CA 1
ATOM 652 C C . ALA A 1 86 ? -7.892 12.413 -4.669 1.00 83.50 86 ALA A C 1
ATOM 654 O O . ALA A 1 86 ? -8.298 12.601 -5.809 1.00 83.50 86 ALA A O 1
ATOM 655 N N . THR A 1 87 ? -7.070 11.403 -4.368 1.00 84.38 87 THR A N 1
ATOM 656 C CA . THR A 1 87 ? -6.578 10.429 -5.357 1.00 84.38 87 THR A CA 1
ATOM 657 C C . THR A 1 87 ? -7.479 9.185 -5.448 1.00 84.38 87 THR A C 1
ATOM 659 O O . THR A 1 87 ? -7.290 8.357 -6.334 1.00 84.38 87 THR A O 1
ATOM 662 N N . ASN A 1 88 ? -8.445 9.030 -4.534 1.00 83.06 88 ASN A N 1
ATOM 663 C CA . ASN A 1 88 ? -9.362 7.883 -4.471 1.00 83.06 88 ASN A CA 1
ATOM 664 C C . ASN A 1 88 ? -10.809 8.234 -4.843 1.00 83.06 88 ASN A C 1
ATOM 666 O O . ASN A 1 88 ? -11.603 7.333 -5.104 1.00 83.06 88 ASN A O 1
ATOM 670 N N . GLN A 1 89 ? -11.156 9.521 -4.857 1.00 71.06 89 GLN A N 1
ATOM 671 C CA . GLN A 1 89 ? -12.432 10.000 -5.377 1.00 71.06 89 GLN A CA 1
ATOM 672 C C . GLN A 1 89 ? -12.386 9.991 -6.910 1.00 71.06 89 GLN A C 1
ATOM 674 O O . GLN A 1 89 ? -11.461 10.548 -7.502 1.00 71.06 89 GLN A O 1
ATOM 679 N N . ILE A 1 90 ? -13.364 9.327 -7.534 1.00 49.91 90 ILE A N 1
ATOM 680 C CA . ILE A 1 90 ? -13.641 9.426 -8.976 1.00 49.91 90 ILE A CA 1
ATOM 681 C C . ILE A 1 90 ? -14.638 10.559 -9.190 1.00 49.91 90 ILE A C 1
ATOM 683 O O . ILE A 1 90 ? -15.670 10.552 -8.478 1.00 49.91 90 ILE A O 1
#

Secondary structure (DSSP, 8-state):
---SSSPPP-----S------TT-STT--PPPHHHHHHHHHHHHHHHHHTT--------TTTHHHHHHHHS-TTSS-----HHHHTTT--

Foldseek 3Di:
DPLVPDDDDDDDDDPDDDDDCPPVDPVDDDDPPLVVLVVVQVVQLVCVVVVHHDDDDDQLPDGLVSNVVSHDCVSDDDDDDVSNVVVPDD

Sequence (90 aa):
ENDGLTTPFEPLKCHCFISECTFGLPAFQWQPQNTVFDQINAWWAETAKAGKCCLLGAYGLGKAQRLLCGLDATIGPILTHSATEATNQI

pLDDT: mean 93.25, std 6.7, range [49.91, 98.62]